Protein AF-A0A150AKN3-F1 (afdb_monomer_lite)

pLDDT: mean 92.19, std 8.99, range [32.31, 98.44]

Radius of gyration: 18.54 Å; chains: 1; bounding box: 50×30×48 Å

Foldseek 3Di:
DDVVVLCVVQVDDPVLVVVSVVLVVVLVVVLVVVQVVCVVVVVNDPVVNLVVQQVSLVVSLVVSVVSGDPVSNLSSVQVSQQPRPPDFFDDPVLLVVLCVVLVQDPVLNVQLVVLRVVLSVQLVVCCVVCVPPLVVSLVSNVVSVVVSLVSNCVSGDPVSNVVNVVSCVSHPGHPRRDPD

Secondary structure (DSSP, 8-state):
--HHHHHHHHT--HHHHHHHHHHHHHHHHHHHHHHHHHHHHT---HHHHHHHHHHHHHHHHHHHHTT--HHHHHHHHHHHHHH-TT--S--HHHHHHHHHHTT--HHHHHHHHHHHHHHHHHHHHTHHHHTT-HHHHHHHHHHHHHHHHHHHHHHS-HHHHHHHHHHTTSSPPTT-----

Sequence (180 aa):
MDFEKLKLELNLSVEQTLKYYEIIKYFEEDRASLLKDLEATGNDSKKEKNKLLQISYQYQEHVLENILNEEQKIIAHEFIKRYMPGVVDYSDELKAEVIETLALDSVQVEQYLAINNAFVKAFHDSHDKFHGNKQTASMYWNQYNESRKYALKKLFSQEQYAQYIELTTKESYRGQFSSK

Structure (mmCIF, N/CA/C/O backbone):
data_AF-A0A150AKN3-F1
#
_entry.id   AF-A0A150AKN3-F1
#
loop_
_atom_site.group_PDB
_atom_site.id
_atom_site.type_symbol
_atom_site.label_atom_id
_atom_site.label_alt_id
_atom_site.label_comp_id
_atom_site.label_asym_id
_atom_site.label_entity_id
_atom_site.label_seq_id
_atom_site.pdbx_PDB_ins_code
_atom_site.Cartn_x
_atom_site.Cartn_y
_atom_site.Cartn_z
_atom_site.occupancy
_atom_site.B_iso_or_equiv
_atom_site.auth_seq_id
_atom_site.auth_comp_id
_atom_site.auth_asym_id
_atom_site.auth_atom_id
_atom_site.pdbx_PDB_model_num
ATOM 1 N N . MET A 1 1 ? 7.616 4.981 -8.132 1.00 89.00 1 MET A N 1
ATOM 2 C CA . MET A 1 1 ? 7.833 5.043 -6.673 1.00 89.00 1 MET A CA 1
ATOM 3 C C . MET A 1 1 ? 9.122 5.825 -6.438 1.00 89.00 1 MET A C 1
ATOM 5 O O . MET A 1 1 ? 10.004 5.703 -7.274 1.00 89.00 1 MET A O 1
ATOM 9 N N . ASP A 1 2 ? 9.202 6.685 -5.421 1.00 91.62 2 ASP A N 1
ATOM 10 C CA . ASP A 1 2 ? 10.318 7.638 -5.242 1.00 91.62 2 ASP A CA 1
ATOM 11 C C . ASP A 1 2 ? 11.276 7.178 -4.131 1.00 91.62 2 ASP A C 1
ATOM 13 O O . ASP A 1 2 ? 11.103 7.523 -2.963 1.00 91.62 2 ASP A O 1
ATOM 17 N N . PHE A 1 3 ? 12.266 6.359 -4.485 1.00 95.25 3 PHE A N 1
ATOM 18 C CA . PHE A 1 3 ? 13.183 5.760 -3.510 1.00 95.25 3 PHE A CA 1
ATOM 19 C C . PHE A 1 3 ? 14.162 6.754 -2.874 1.00 95.25 3 PHE A C 1
ATOM 21 O O . PHE A 1 3 ? 14.752 6.433 -1.843 1.00 95.25 3 PHE A O 1
ATOM 28 N N . GLU A 1 4 ? 14.302 7.970 -3.407 1.00 94.88 4 GLU A N 1
ATOM 29 C CA . GLU A 1 4 ? 15.048 9.028 -2.720 1.00 94.88 4 GLU A CA 1
ATOM 30 C C . GLU A 1 4 ? 14.274 9.549 -1.509 1.00 94.88 4 GLU A C 1
ATOM 32 O O . GLU A 1 4 ? 14.868 9.757 -0.451 1.00 94.88 4 GLU A O 1
ATOM 37 N N . LYS A 1 5 ? 12.940 9.669 -1.612 1.00 93.75 5 LYS A N 1
ATOM 38 C CA . LYS A 1 5 ? 12.099 9.965 -0.439 1.00 93.75 5 LYS A CA 1
ATOM 39 C C . LYS A 1 5 ? 12.221 8.884 0.629 1.00 93.75 5 LYS A C 1
ATOM 41 O O . LYS A 1 5 ? 12.476 9.221 1.779 1.00 93.75 5 LYS A O 1
ATOM 46 N N . LEU A 1 6 ? 12.118 7.608 0.244 1.00 95.75 6 LEU A N 1
ATOM 47 C CA . LEU A 1 6 ? 12.280 6.505 1.196 1.00 95.75 6 LEU A CA 1
ATOM 48 C C . LEU A 1 6 ? 13.647 6.565 1.890 1.00 95.75 6 LEU A C 1
ATOM 50 O O . LEU A 1 6 ? 13.726 6.444 3.107 1.00 95.75 6 LEU A O 1
ATOM 54 N N . LYS A 1 7 ? 14.729 6.817 1.144 1.00 96.69 7 LYS A N 1
ATOM 55 C CA . LYS A 1 7 ? 16.076 6.911 1.722 1.00 96.69 7 LYS A CA 1
ATOM 56 C C . LYS A 1 7 ? 16.170 7.979 2.816 1.00 96.69 7 LYS A C 1
ATOM 58 O O . LYS A 1 7 ? 16.814 7.746 3.837 1.00 96.69 7 LYS A O 1
ATOM 63 N N . LEU A 1 8 ? 15.548 9.141 2.595 1.00 94.69 8 LEU A N 1
ATOM 64 C CA . LEU A 1 8 ? 15.509 10.228 3.578 1.00 94.69 8 LEU A CA 1
ATOM 65 C C . LEU A 1 8 ? 14.737 9.825 4.841 1.00 94.69 8 LEU A C 1
ATOM 67 O O . LEU A 1 8 ? 15.166 10.169 5.938 1.00 94.69 8 LEU A O 1
ATOM 71 N N . GLU A 1 9 ? 13.639 9.082 4.691 1.00 94.62 9 GLU A N 1
ATOM 72 C CA . GLU A 1 9 ? 12.830 8.584 5.812 1.00 94.62 9 GLU A CA 1
ATOM 73 C C . GLU A 1 9 ? 13.553 7.489 6.616 1.00 94.62 9 GLU A C 1
ATOM 75 O O . GLU A 1 9 ? 13.420 7.435 7.835 1.00 94.62 9 GLU A O 1
ATOM 80 N N . LEU A 1 10 ? 14.367 6.653 5.964 1.00 97.19 10 LEU A N 1
ATOM 81 C CA . LEU A 1 10 ? 15.066 5.534 6.608 1.00 97.19 10 LEU A CA 1
ATOM 82 C C . LEU A 1 10 ? 16.268 5.938 7.476 1.00 97.19 10 LEU A C 1
ATOM 84 O O . LEU A 1 10 ? 16.750 5.110 8.251 1.00 97.19 10 LEU A O 1
ATOM 88 N N . ASN A 1 11 ? 16.786 7.164 7.327 1.00 94.38 11 ASN A N 1
ATOM 89 C CA . ASN A 1 11 ? 17.957 7.666 8.061 1.00 94.38 11 ASN A CA 1
ATOM 90 C C . ASN A 1 11 ? 19.116 6.642 8.119 1.00 94.38 11 ASN A C 1
ATOM 92 O O . ASN A 1 11 ? 19.588 6.245 9.186 1.00 94.38 11 ASN A O 1
ATOM 96 N N . LEU A 1 12 ? 19.510 6.141 6.947 1.00 97.38 12 LEU A N 1
ATOM 97 C CA . LEU A 1 12 ? 20.462 5.040 6.807 1.00 97.38 12 LEU A CA 1
ATOM 98 C C . LEU A 1 12 ? 21.867 5.405 7.307 1.00 97.38 12 LEU A C 1
ATOM 100 O O . LEU A 1 12 ? 22.353 6.519 7.106 1.00 97.38 12 LEU A O 1
ATOM 104 N N . SER A 1 13 ? 22.576 4.422 7.867 1.00 97.56 13 SER A N 1
ATOM 105 C CA . SER A 1 13 ? 24.017 4.538 8.101 1.00 97.56 13 SER A CA 1
ATOM 106 C C . SER A 1 13 ? 24.788 4.649 6.778 1.00 97.56 13 SER A C 1
ATOM 108 O O . SER A 1 13 ? 24.263 4.361 5.699 1.00 97.56 13 SER A O 1
ATOM 110 N N . VAL A 1 14 ? 26.068 5.028 6.842 1.00 96.94 14 VAL A N 1
ATOM 111 C CA . VAL A 1 14 ? 26.928 5.100 5.646 1.00 96.94 14 VAL A CA 1
ATOM 112 C C . VAL A 1 14 ? 27.019 3.742 4.941 1.00 96.94 14 VAL A C 1
ATOM 114 O O . VAL A 1 14 ? 26.891 3.675 3.721 1.00 96.94 14 VAL A O 1
ATOM 117 N N . GLU A 1 15 ? 27.182 2.652 5.697 1.00 96.00 15 GLU A N 1
ATOM 118 C CA . GLU A 1 15 ? 27.264 1.303 5.126 1.00 96.00 15 GLU A CA 1
ATOM 119 C C . GLU A 1 15 ? 25.935 0.876 4.487 1.00 96.00 15 GLU A C 1
ATOM 121 O O . GLU A 1 15 ? 25.916 0.379 3.359 1.00 96.00 15 GLU A O 1
ATOM 126 N N . GLN A 1 16 ? 24.815 1.117 5.177 1.00 98.19 16 GLN A N 1
ATOM 127 C CA . GLN A 1 16 ? 23.481 0.829 4.647 1.00 98.19 16 GLN A CA 1
ATOM 128 C C . GLN A 1 16 ? 23.203 1.634 3.376 1.00 98.19 16 GLN A C 1
ATOM 130 O O . GLN A 1 16 ? 22.648 1.099 2.424 1.00 98.19 16 GLN A O 1
ATOM 135 N N . THR A 1 17 ? 23.627 2.899 3.337 1.00 97.94 17 THR A N 1
ATOM 136 C CA . THR A 1 17 ? 23.431 3.797 2.192 1.00 97.94 17 THR A CA 1
ATOM 137 C C . THR A 1 17 ? 24.090 3.257 0.924 1.00 97.94 17 THR A C 1
ATOM 139 O O . THR A 1 17 ? 23.481 3.305 -0.142 1.00 97.94 17 THR A O 1
ATOM 142 N N . LEU A 1 18 ? 25.307 2.710 1.020 1.00 96.88 18 LEU A N 1
ATOM 143 C CA . LEU A 1 18 ? 25.996 2.126 -0.137 1.00 96.88 18 LEU A CA 1
ATOM 144 C C . LEU A 1 18 ? 25.225 0.923 -0.697 1.00 96.88 18 LEU A C 1
ATOM 146 O O . LEU A 1 18 ? 24.892 0.910 -1.881 1.00 96.88 18 LEU A O 1
ATOM 150 N N . LYS A 1 19 ? 24.855 -0.030 0.170 1.00 98.19 19 LYS A N 1
ATOM 151 C CA . LYS A 1 19 ? 24.064 -1.212 -0.217 1.00 98.19 19 LYS A CA 1
ATOM 152 C C . LYS A 1 19 ? 22.686 -0.825 -0.757 1.00 98.19 19 LYS A C 1
ATOM 154 O O . LYS A 1 19 ? 22.210 -1.416 -1.720 1.00 98.19 19 LYS A O 1
ATOM 159 N N . TYR A 1 20 ? 22.056 0.190 -0.167 1.00 98.44 20 TYR A N 1
ATOM 160 C CA . TYR A 1 20 ? 20.765 0.704 -0.611 1.00 98.44 20 TYR A CA 1
ATOM 161 C C . TYR A 1 20 ? 20.826 1.155 -2.070 1.00 98.44 20 TYR A C 1
ATOM 163 O O . TYR A 1 20 ? 20.018 0.699 -2.870 1.00 98.44 20 TYR A O 1
ATOM 171 N N . TYR A 1 21 ? 21.807 1.981 -2.451 1.00 98.00 21 TYR A N 1
ATOM 172 C CA . TYR A 1 21 ? 21.935 2.435 -3.840 1.00 98.00 21 TYR A CA 1
ATOM 173 C C . TYR A 1 21 ? 22.146 1.290 -4.830 1.00 98.00 21 TYR A C 1
ATOM 175 O O . TYR A 1 21 ? 21.564 1.316 -5.914 1.00 98.00 21 TYR A O 1
ATOM 183 N N . GLU A 1 22 ? 22.948 0.289 -4.466 1.00 98.12 22 GLU A N 1
ATOM 184 C CA . GLU A 1 22 ? 23.157 -0.898 -5.301 1.00 98.12 22 GLU A CA 1
ATOM 185 C C . GLU A 1 22 ? 21.842 -1.654 -5.528 1.00 98.12 22 GLU A C 1
ATOM 187 O O . GLU A 1 22 ? 21.506 -1.972 -6.670 1.00 98.12 22 GLU A O 1
ATOM 192 N N . ILE A 1 23 ? 21.062 -1.863 -4.462 1.00 98.44 23 ILE A N 1
ATOM 193 C CA . ILE A 1 23 ? 19.749 -2.515 -4.528 1.00 98.44 23 ILE A CA 1
ATOM 194 C C . ILE A 1 23 ? 18.779 -1.692 -5.385 1.00 98.44 2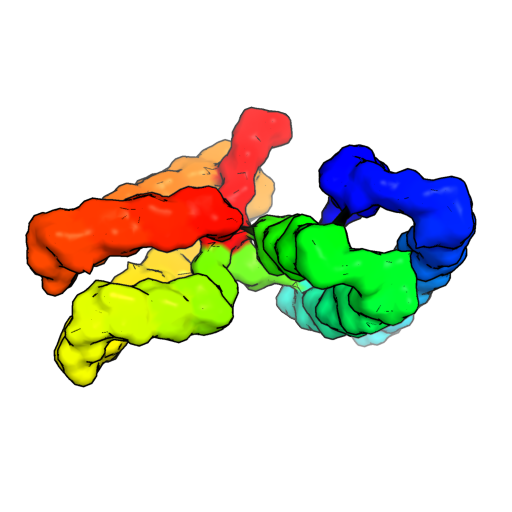3 ILE A C 1
ATOM 196 O O . ILE A 1 23 ? 18.170 -2.242 -6.302 1.00 98.44 23 ILE A O 1
ATOM 200 N N . ILE A 1 24 ? 18.637 -0.384 -5.130 1.00 98.06 24 ILE A N 1
ATOM 201 C CA . ILE A 1 24 ? 17.718 0.473 -5.899 1.00 98.06 24 ILE A CA 1
ATOM 202 C C . ILE A 1 24 ? 18.064 0.418 -7.387 1.00 98.06 24 ILE A C 1
ATOM 204 O O . ILE A 1 24 ? 17.181 0.148 -8.202 1.00 98.06 24 ILE A O 1
ATOM 208 N N . LYS A 1 25 ? 19.343 0.603 -7.730 1.00 98.19 25 LYS A N 1
ATOM 209 C CA . LYS A 1 25 ? 19.806 0.592 -9.118 1.00 98.19 25 LYS A CA 1
ATOM 210 C C . LYS A 1 25 ? 19.507 -0.739 -9.806 1.00 98.19 25 LYS A C 1
ATOM 212 O O . LYS A 1 25 ? 18.933 -0.733 -10.891 1.00 98.19 25 LYS A O 1
ATOM 217 N N . TYR A 1 26 ? 19.846 -1.861 -9.166 1.00 98.38 26 TYR A N 1
ATOM 218 C CA . TYR A 1 26 ? 19.574 -3.195 -9.709 1.00 98.38 26 TYR A CA 1
ATOM 219 C C . TYR A 1 26 ? 18.091 -3.364 -10.058 1.00 98.38 26 TYR A C 1
ATOM 221 O O . TYR A 1 26 ? 17.744 -3.750 -11.171 1.00 98.38 26 TYR A O 1
ATOM 229 N N . PHE A 1 27 ? 17.202 -3.022 -9.126 1.00 98.38 27 PHE A N 1
ATOM 230 C CA . PHE A 1 27 ? 15.766 -3.199 -9.317 1.00 98.38 27 PHE A CA 1
ATOM 231 C C . PHE A 1 27 ? 15.155 -2.206 -10.315 1.00 98.38 27 PHE A C 1
ATOM 233 O O . PHE A 1 27 ? 14.151 -2.514 -10.958 1.00 98.38 27 PHE A O 1
ATOM 240 N N . GLU A 1 28 ? 15.711 -1.004 -10.455 1.00 97.19 28 GLU A N 1
ATOM 241 C CA . GLU A 1 28 ? 15.309 -0.064 -11.506 1.00 97.19 28 GLU A CA 1
ATOM 242 C C . GLU A 1 28 ? 15.667 -0.579 -12.902 1.00 97.19 28 GLU A C 1
ATOM 244 O O . GLU A 1 28 ? 14.815 -0.546 -13.793 1.00 97.19 28 GLU A O 1
ATOM 249 N N . GLU A 1 29 ? 16.880 -1.103 -13.073 1.00 98.00 29 GLU A N 1
ATOM 250 C CA . GLU A 1 29 ? 17.337 -1.713 -14.325 1.00 98.00 29 GLU A CA 1
ATOM 251 C C . GLU A 1 29 ? 16.532 -2.981 -14.660 1.00 98.00 29 GLU A C 1
ATOM 253 O O . GLU A 1 29 ? 16.044 -3.122 -15.784 1.00 98.00 29 GLU A O 1
ATOM 258 N N . ASP A 1 30 ? 16.309 -3.857 -13.675 1.00 98.06 30 ASP A N 1
ATOM 259 C CA . ASP A 1 30 ? 15.504 -5.077 -13.817 1.00 98.06 30 ASP A CA 1
ATOM 260 C C . ASP A 1 30 ? 14.067 -4.761 -14.260 1.00 98.06 30 ASP A C 1
ATOM 262 O O . ASP A 1 30 ? 13.593 -5.276 -15.275 1.00 98.06 30 ASP A O 1
ATOM 266 N N . ARG A 1 31 ? 13.387 -3.822 -13.587 1.00 97.50 31 ARG A N 1
ATOM 267 C CA . ARG A 1 31 ? 12.039 -3.390 -13.994 1.00 97.50 31 ARG A CA 1
ATOM 268 C C . ARG A 1 31 ? 12.006 -2.801 -15.396 1.00 97.50 31 ARG A C 1
ATOM 270 O O . ARG A 1 31 ? 11.042 -3.045 -16.120 1.00 97.50 31 ARG A O 1
ATOM 277 N N . ALA A 1 32 ? 13.012 -2.015 -15.777 1.00 96.88 32 ALA A N 1
ATOM 278 C CA . ALA A 1 32 ? 13.086 -1.460 -17.124 1.00 96.88 32 ALA A CA 1
ATOM 279 C C . ALA A 1 32 ? 13.183 -2.577 -18.177 1.00 96.88 32 ALA A C 1
ATOM 281 O O . ALA A 1 32 ? 12.501 -2.505 -19.201 1.00 96.88 32 ALA A O 1
ATOM 282 N N . SER A 1 33 ? 13.959 -3.631 -17.900 1.00 97.31 33 SER A N 1
ATOM 283 C CA . SER A 1 33 ? 14.030 -4.819 -18.758 1.00 97.31 33 SER A CA 1
ATOM 284 C C . SER A 1 33 ? 12.697 -5.566 -18.808 1.00 97.31 33 SER A C 1
ATOM 286 O O . SER A 1 33 ? 12.165 -5.776 -19.894 1.00 97.31 33 SER A O 1
ATOM 288 N N . LEU A 1 34 ? 12.105 -5.886 -17.652 1.00 95.94 34 LEU A N 1
ATOM 289 C CA . LEU A 1 34 ? 10.829 -6.608 -17.560 1.00 95.94 34 LEU A CA 1
ATOM 290 C C . LEU A 1 34 ? 9.700 -5.905 -18.323 1.00 95.94 34 LEU A C 1
ATOM 292 O O . LEU A 1 34 ? 8.901 -6.553 -18.999 1.00 95.94 34 LEU A O 1
ATOM 296 N N . LEU A 1 35 ? 9.624 -4.575 -18.226 1.00 96.06 35 LEU A N 1
ATOM 297 C CA . LEU A 1 35 ? 8.619 -3.791 -18.942 1.00 96.06 35 LEU A CA 1
ATOM 298 C C . LEU A 1 35 ? 8.861 -3.793 -20.453 1.00 96.06 35 LEU A C 1
ATOM 300 O O . LEU A 1 35 ? 7.902 -3.935 -21.209 1.00 96.06 35 LEU A O 1
ATOM 304 N N . LYS A 1 36 ? 10.119 -3.682 -20.894 1.00 96.31 36 LYS A N 1
ATOM 305 C CA . LYS A 1 36 ? 10.479 -3.752 -22.316 1.00 96.31 36 LYS A CA 1
ATOM 306 C C . LYS A 1 36 ? 10.164 -5.126 -22.913 1.00 96.31 36 LYS A C 1
ATOM 308 O O . LYS A 1 36 ? 9.640 -5.204 -24.023 1.00 96.31 36 LYS A O 1
ATOM 313 N N . ASP A 1 37 ? 10.449 -6.195 -22.177 1.00 95.94 37 ASP A N 1
ATOM 314 C CA . ASP A 1 37 ? 10.146 -7.560 -22.605 1.00 95.94 37 ASP A CA 1
ATOM 315 C C . ASP A 1 37 ? 8.632 -7.779 -22.695 1.00 95.94 37 ASP A C 1
ATOM 317 O O . ASP A 1 37 ? 8.147 -8.317 -23.689 1.00 95.94 37 ASP A O 1
ATOM 321 N N . LEU A 1 38 ? 7.862 -7.285 -21.717 1.00 95.69 38 LEU A N 1
ATOM 322 C CA . LEU A 1 38 ? 6.399 -7.323 -21.768 1.00 95.69 38 LEU A CA 1
ATOM 323 C C . LEU A 1 38 ? 5.855 -6.562 -22.987 1.00 95.69 38 LEU A C 1
ATOM 325 O O . LEU A 1 38 ? 4.985 -7.082 -23.686 1.00 95.69 38 LEU A O 1
ATOM 329 N N . GLU A 1 39 ? 6.375 -5.366 -23.268 1.00 94.19 39 GLU A N 1
ATOM 330 C CA . GLU A 1 39 ? 6.017 -4.576 -24.455 1.00 94.19 39 GLU A CA 1
ATOM 331 C C . GLU A 1 39 ? 6.283 -5.341 -25.755 1.00 94.19 39 GLU A C 1
ATOM 333 O O . GLU A 1 39 ? 5.424 -5.368 -26.637 1.00 94.19 39 GLU A O 1
ATOM 338 N N . ALA A 1 40 ? 7.406 -6.055 -25.847 1.00 95.50 40 ALA A N 1
ATOM 339 C CA . ALA A 1 40 ? 7.729 -6.883 -27.007 1.00 95.50 40 ALA A CA 1
ATOM 340 C C . ALA A 1 40 ? 6.755 -8.060 -27.218 1.00 95.50 40 ALA A C 1
ATOM 342 O O . ALA A 1 40 ? 6.592 -8.517 -28.350 1.00 95.50 40 ALA A O 1
ATOM 343 N N . THR A 1 41 ? 6.074 -8.539 -26.167 1.00 93.56 41 THR A N 1
ATOM 344 C CA . THR A 1 41 ? 5.035 -9.582 -26.299 1.00 93.56 41 THR A CA 1
ATOM 345 C C . THR A 1 41 ? 3.695 -9.064 -26.826 1.00 93.56 41 THR A C 1
ATOM 347 O O . THR A 1 41 ? 2.841 -9.866 -27.203 1.00 93.56 41 THR A O 1
ATOM 350 N N . GLY A 1 42 ? 3.469 -7.745 -26.819 1.00 89.50 42 GLY A N 1
ATOM 351 C CA . GLY A 1 42 ? 2.172 -7.140 -27.143 1.00 89.50 42 GLY A CA 1
ATOM 352 C C . GLY A 1 42 ? 1.073 -7.355 -26.089 1.00 89.50 42 GLY A C 1
ATOM 353 O O . GLY A 1 42 ? -0.066 -6.957 -26.317 1.00 89.50 42 GLY A O 1
ATOM 354 N N . ASN A 1 43 ? 1.384 -7.964 -24.936 1.00 87.31 43 ASN A N 1
ATOM 355 C CA . ASN A 1 43 ? 0.458 -8.158 -23.810 1.00 87.31 43 ASN A CA 1
ATOM 356 C C . ASN A 1 43 ? 0.673 -7.116 -22.691 1.00 87.31 43 ASN A C 1
ATOM 358 O O . ASN A 1 43 ? 0.542 -7.398 -21.499 1.00 87.31 43 ASN A O 1
ATOM 362 N N . ASP A 1 44 ? 1.021 -5.886 -23.058 1.00 90.62 44 ASP A N 1
ATOM 363 C CA . ASP A 1 44 ? 1.516 -4.848 -22.151 1.00 90.62 44 ASP A CA 1
ATOM 364 C C . ASP A 1 44 ? 0.398 -4.015 -21.498 1.00 90.62 44 ASP A C 1
ATOM 366 O O . ASP A 1 44 ? 0.557 -2.838 -21.160 1.00 90.62 44 ASP A O 1
ATOM 370 N N . SER A 1 45 ? -0.758 -4.643 -21.270 1.00 90.56 45 SER A N 1
ATOM 371 C CA . SER A 1 45 ? -1.886 -3.982 -20.620 1.00 90.56 45 SER A CA 1
ATOM 372 C C . SER A 1 45 ? -1.480 -3.403 -19.259 1.00 90.56 45 SER A C 1
ATOM 374 O O . SER A 1 45 ? -0.645 -3.955 -18.538 1.00 90.56 45 SER A O 1
ATOM 376 N N . LYS A 1 46 ? -2.129 -2.307 -18.843 1.00 87.12 46 LYS A N 1
ATOM 377 C CA . LYS A 1 46 ? -1.885 -1.676 -17.532 1.00 87.12 46 LYS A CA 1
ATOM 378 C C . LYS A 1 46 ? -1.984 -2.671 -16.367 1.00 87.12 46 LYS A C 1
ATOM 380 O O . LYS A 1 46 ? -1.256 -2.540 -15.388 1.00 87.12 46 LYS A O 1
ATOM 385 N N . LYS A 1 47 ? -2.875 -3.663 -16.474 1.00 87.69 47 LYS A N 1
ATOM 386 C CA . LYS A 1 47 ? -3.045 -4.720 -15.472 1.00 87.69 47 LYS A CA 1
ATOM 387 C C . LYS A 1 47 ? -1.804 -5.612 -15.381 1.00 87.69 47 LYS A C 1
ATOM 389 O O . LYS A 1 47 ? -1.313 -5.829 -14.277 1.00 87.69 47 LYS A O 1
ATOM 394 N N . GLU A 1 48 ? -1.283 -6.074 -16.515 1.00 91.94 48 GLU A N 1
ATOM 395 C CA . GLU A 1 48 ? -0.080 -6.916 -16.552 1.00 91.94 48 GLU A CA 1
ATOM 396 C C . GLU A 1 48 ? 1.170 -6.133 -16.129 1.00 91.94 48 GLU A C 1
ATOM 398 O O . GLU A 1 48 ? 1.941 -6.623 -15.302 1.00 91.94 48 GLU A O 1
ATOM 403 N N . LYS A 1 49 ? 1.312 -4.871 -16.571 1.00 93.44 49 LYS A N 1
ATOM 404 C CA . LYS A 1 49 ? 2.376 -3.966 -16.093 1.00 93.44 49 LYS A CA 1
ATOM 405 C C . LYS A 1 49 ? 2.336 -3.820 -14.569 1.00 93.44 49 LYS A C 1
ATOM 407 O O . LYS A 1 49 ? 3.353 -4.009 -13.908 1.00 93.44 49 LYS A O 1
ATOM 412 N N . ASN A 1 50 ? 1.164 -3.538 -13.995 1.00 92.31 50 ASN A N 1
ATOM 413 C CA . ASN A 1 50 ? 1.016 -3.410 -12.543 1.00 92.31 50 ASN A CA 1
ATOM 414 C C . ASN A 1 50 ? 1.364 -4.709 -11.810 1.00 92.31 50 ASN A C 1
ATOM 416 O O . ASN A 1 50 ? 2.062 -4.650 -10.806 1.00 92.31 50 ASN A O 1
ATOM 420 N N . LYS A 1 51 ? 0.919 -5.868 -12.308 1.00 92.75 51 LYS A N 1
ATOM 421 C CA . LYS A 1 51 ? 1.212 -7.171 -11.696 1.00 92.75 51 LYS A CA 1
ATOM 422 C C . LYS A 1 51 ? 2.718 -7.448 -11.634 1.00 92.75 51 LYS A C 1
ATOM 424 O O . LYS A 1 51 ? 3.219 -7.825 -10.579 1.00 92.75 51 LYS A O 1
ATOM 429 N N . LEU A 1 52 ? 3.440 -7.227 -12.733 1.00 95.00 52 LEU A N 1
ATOM 430 C CA . LEU A 1 52 ? 4.899 -7.390 -12.774 1.00 95.00 52 LEU A CA 1
ATOM 431 C C . LEU A 1 52 ? 5.611 -6.430 -11.817 1.00 95.00 52 LEU A C 1
ATOM 433 O O . LEU A 1 52 ? 6.480 -6.844 -11.052 1.00 95.00 52 LEU A O 1
ATOM 437 N N . LEU A 1 53 ? 5.205 -5.158 -11.818 1.00 95.19 53 LEU A N 1
ATOM 438 C CA . LEU A 1 53 ? 5.771 -4.155 -10.919 1.00 95.19 53 LEU A CA 1
ATOM 439 C C . LEU A 1 53 ? 5.514 -4.488 -9.447 1.00 95.19 53 LEU A C 1
ATOM 441 O O . LEU A 1 53 ? 6.420 -4.328 -8.638 1.00 95.19 53 LEU A O 1
ATOM 445 N N . GLN A 1 54 ? 4.319 -4.972 -9.101 1.00 93.88 54 GLN A N 1
ATOM 446 C CA . GLN A 1 54 ? 3.986 -5.387 -7.736 1.00 93.88 54 GLN A CA 1
ATOM 447 C C . GLN A 1 54 ? 4.922 -6.491 -7.241 1.00 93.88 54 GLN A C 1
ATOM 449 O O . GLN A 1 54 ? 5.509 -6.346 -6.172 1.00 93.88 54 GLN A O 1
ATOM 454 N N . ILE A 1 55 ? 5.120 -7.538 -8.047 1.00 95.81 55 ILE A N 1
ATOM 455 C CA . ILE A 1 55 ? 6.030 -8.645 -7.718 1.00 95.81 55 ILE A CA 1
ATOM 456 C C . ILE A 1 55 ? 7.462 -8.127 -7.530 1.00 95.81 55 ILE A C 1
ATOM 458 O O . ILE A 1 55 ? 8.116 -8.463 -6.546 1.00 95.81 55 ILE A O 1
ATOM 462 N N . SER A 1 56 ? 7.938 -7.271 -8.441 1.00 97.31 56 SER A N 1
ATOM 463 C CA . SER A 1 56 ? 9.278 -6.680 -8.348 1.00 97.31 56 SER A CA 1
ATOM 464 C C . SER A 1 56 ? 9.449 -5.829 -7.085 1.00 97.31 56 SER A C 1
ATOM 466 O O . SER A 1 56 ? 10.454 -5.967 -6.394 1.00 97.31 56 SER A O 1
ATOM 468 N N . TYR A 1 57 ? 8.471 -4.986 -6.736 1.00 96.94 57 TYR A N 1
ATOM 469 C CA . TYR A 1 57 ? 8.544 -4.149 -5.534 1.00 96.94 57 TYR A CA 1
ATOM 470 C C . TYR A 1 57 ? 8.478 -4.959 -4.237 1.00 96.94 57 TYR A C 1
ATOM 472 O O . TYR A 1 57 ? 9.223 -4.650 -3.314 1.00 96.94 57 TYR A O 1
ATOM 480 N N . GLN A 1 58 ? 7.655 -6.008 -4.179 1.00 94.69 58 GLN A N 1
ATOM 481 C CA . GLN A 1 58 ? 7.619 -6.929 -3.035 1.00 94.69 58 GLN A CA 1
ATOM 482 C C . GLN A 1 58 ? 8.948 -7.672 -2.869 1.00 94.69 58 GLN A C 1
ATOM 484 O O . GLN A 1 58 ? 9.444 -7.832 -1.758 1.00 94.69 58 GLN A O 1
ATOM 489 N N . TYR A 1 59 ? 9.563 -8.102 -3.974 1.00 97.88 59 TYR A N 1
ATOM 490 C CA . TYR A 1 59 ? 10.871 -8.745 -3.898 1.00 97.88 59 TYR A CA 1
ATOM 491 C C . TYR A 1 59 ? 11.978 -7.753 -3.513 1.00 97.88 59 TYR A C 1
ATOM 493 O O . TYR A 1 59 ? 12.848 -8.082 -2.710 1.00 97.88 59 TYR A O 1
ATOM 501 N N . GLN A 1 60 ? 11.923 -6.520 -4.019 1.00 98.19 60 GLN A N 1
ATOM 502 C CA . GLN A 1 60 ? 12.841 -5.453 -3.622 1.00 98.19 60 GLN A CA 1
ATOM 503 C C . GLN A 1 60 ? 12.747 -5.140 -2.130 1.00 98.19 60 GLN A C 1
ATOM 505 O O . GLN A 1 60 ? 13.776 -4.968 -1.483 1.00 98.19 60 GLN A O 1
ATOM 510 N N . GLU A 1 61 ? 11.533 -5.067 -1.592 1.00 97.31 61 GLU A N 1
ATOM 511 C CA . GLU A 1 61 ? 11.285 -4.892 -0.164 1.00 97.31 61 GLU A CA 1
ATOM 512 C C . GLU A 1 61 ? 11.985 -5.984 0.649 1.00 97.31 61 GLU A C 1
ATOM 514 O O . GLU A 1 61 ? 12.805 -5.673 1.510 1.00 97.31 61 GLU A O 1
ATOM 519 N N . HIS A 1 62 ? 11.771 -7.251 0.288 1.00 97.00 62 HIS A N 1
ATOM 520 C CA . HIS A 1 62 ? 12.430 -8.379 0.941 1.00 97.00 62 HIS A CA 1
ATOM 521 C C . HIS A 1 62 ? 13.966 -8.311 0.858 1.00 97.00 62 HIS A C 1
ATOM 523 O O . HIS A 1 62 ? 14.674 -8.643 1.807 1.00 97.00 62 HIS A O 1
ATOM 529 N N . VAL A 1 63 ? 14.519 -7.850 -0.268 1.00 98.31 63 VAL A N 1
ATOM 530 C CA . VAL A 1 63 ? 15.971 -7.654 -0.397 1.00 98.31 63 VAL A CA 1
ATOM 531 C C . VAL A 1 63 ? 16.459 -6.523 0.514 1.00 98.31 63 VAL A C 1
ATOM 533 O O . VAL A 1 63 ? 17.488 -6.690 1.174 1.00 98.31 63 VAL A O 1
ATOM 536 N N . LEU A 1 64 ? 15.720 -5.411 0.597 1.00 98.25 64 LEU A N 1
ATOM 537 C CA . LEU A 1 64 ? 16.029 -4.290 1.488 1.00 98.25 64 LEU A CA 1
ATOM 538 C C . LEU A 1 64 ? 16.023 -4.714 2.963 1.00 98.25 64 LEU A C 1
ATOM 540 O O . LEU A 1 64 ? 16.912 -4.294 3.698 1.00 98.25 64 LEU A O 1
ATOM 544 N N . GLU A 1 65 ? 15.111 -5.587 3.402 1.00 97.44 65 GLU A N 1
ATOM 545 C CA . GLU A 1 65 ? 15.051 -6.070 4.796 1.00 97.44 65 GLU A CA 1
ATOM 546 C C . GLU A 1 65 ? 16.394 -6.606 5.319 1.00 97.44 65 GLU A C 1
ATOM 548 O O . GLU A 1 65 ? 16.683 -6.474 6.507 1.00 97.44 65 GLU A O 1
ATOM 553 N N . ASN A 1 66 ? 17.245 -7.157 4.446 1.00 97.81 66 ASN A N 1
ATOM 554 C CA . ASN A 1 66 ? 18.554 -7.703 4.821 1.00 97.81 66 ASN A CA 1
ATOM 555 C C . ASN A 1 66 ? 19.575 -6.641 5.252 1.00 97.81 66 ASN A C 1
ATOM 557 O O . ASN A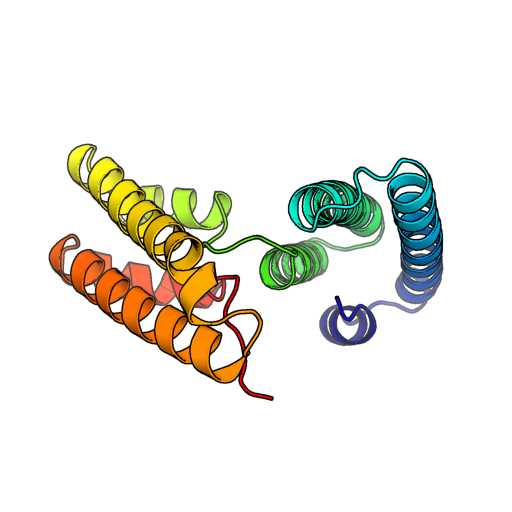 1 66 ? 20.604 -6.981 5.838 1.00 97.81 66 ASN A O 1
ATOM 561 N N . ILE A 1 67 ? 19.329 -5.367 4.937 1.00 98.06 67 ILE A N 1
ATOM 562 C CA . ILE A 1 67 ? 20.217 -4.256 5.298 1.00 98.06 67 ILE A CA 1
ATOM 563 C C . ILE A 1 67 ? 19.594 -3.312 6.327 1.00 98.06 67 ILE A C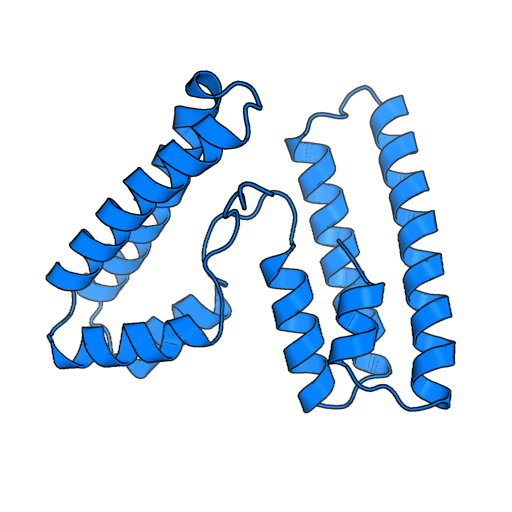 1
ATOM 565 O O . ILE A 1 67 ? 20.293 -2.433 6.825 1.00 98.06 67 ILE A O 1
ATOM 569 N N . LEU A 1 68 ? 18.306 -3.466 6.636 1.00 98.25 68 LEU A N 1
ATOM 570 C CA . LEU A 1 68 ? 17.545 -2.567 7.501 1.00 98.25 68 LEU A CA 1
ATOM 571 C C . LEU A 1 68 ? 17.406 -3.135 8.919 1.00 98.25 68 LEU A C 1
ATOM 573 O O . LEU A 1 68 ? 17.320 -4.346 9.120 1.00 98.25 68 LEU A O 1
ATOM 577 N N . ASN A 1 69 ? 17.354 -2.248 9.911 1.00 97.56 69 ASN A N 1
ATOM 578 C CA . ASN A 1 69 ? 16.909 -2.607 11.260 1.00 97.56 69 ASN A CA 1
ATOM 579 C C . ASN A 1 69 ? 15.368 -2.669 11.333 1.00 97.56 69 ASN A C 1
ATOM 581 O O . ASN A 1 69 ? 14.686 -2.309 10.378 1.00 97.56 69 ASN A O 1
ATOM 585 N N . GLU A 1 70 ? 14.806 -3.108 12.460 1.00 95.38 70 GLU A N 1
ATOM 586 C CA . GLU A 1 70 ? 13.351 -3.302 12.595 1.00 95.38 70 GLU A CA 1
ATOM 587 C C . GLU A 1 70 ? 12.522 -2.026 12.369 1.00 95.38 70 GLU A C 1
ATOM 589 O O . GLU A 1 70 ? 11.514 -2.067 11.668 1.00 95.38 70 GLU A O 1
ATOM 594 N N . GLU A 1 71 ? 12.959 -0.875 12.888 1.00 94.81 71 GLU A N 1
ATOM 595 C CA . GLU A 1 71 ? 12.262 0.402 12.671 1.00 94.81 71 GLU A CA 1
ATOM 596 C C . GLU A 1 71 ? 12.271 0.793 11.185 1.00 94.81 71 GLU A C 1
ATOM 598 O O . GLU A 1 71 ? 11.249 1.162 10.606 1.00 94.81 71 GLU A O 1
ATOM 603 N N . GLN A 1 72 ? 13.420 0.632 10.533 1.00 97.62 72 GLN A N 1
ATOM 604 C CA . GLN A 1 72 ? 13.596 0.896 9.110 1.00 97.62 72 GLN A CA 1
ATOM 605 C C . GLN A 1 72 ? 12.776 -0.054 8.228 1.00 97.62 72 GLN A C 1
ATOM 607 O O . GLN A 1 72 ? 12.244 0.377 7.205 1.00 97.62 72 GLN A O 1
ATOM 612 N N . LYS A 1 73 ? 12.644 -1.331 8.607 1.00 96.75 73 LYS A N 1
ATOM 613 C CA . LYS A 1 73 ? 11.799 -2.297 7.887 1.00 96.75 73 LYS A CA 1
ATOM 614 C C . LYS A 1 73 ? 10.343 -1.850 7.871 1.00 96.75 73 LYS A C 1
ATOM 616 O O . LYS A 1 73 ? 9.727 -1.880 6.813 1.00 96.75 73 LYS A O 1
ATOM 621 N N . ILE A 1 74 ? 9.822 -1.364 8.999 1.00 91.12 74 ILE A N 1
ATOM 622 C CA . ILE A 1 74 ? 8.450 -0.840 9.089 1.00 91.12 74 ILE A CA 1
ATOM 623 C C . ILE A 1 74 ? 8.265 0.354 8.141 1.00 91.12 74 ILE A C 1
ATOM 625 O O . ILE A 1 74 ? 7.296 0.399 7.386 1.00 91.12 74 ILE A O 1
ATOM 629 N N . ILE A 1 75 ? 9.218 1.294 8.123 1.00 93.38 75 ILE A N 1
ATOM 630 C CA . ILE A 1 75 ? 9.184 2.457 7.218 1.00 93.38 75 ILE A CA 1
ATOM 631 C C . ILE A 1 75 ? 9.198 2.010 5.748 1.00 93.38 75 ILE A C 1
ATOM 633 O O . ILE A 1 75 ? 8.396 2.489 4.944 1.00 93.38 75 ILE A O 1
ATOM 637 N N . ALA A 1 76 ? 10.086 1.078 5.389 1.00 95.31 76 ALA A N 1
ATOM 638 C CA . ALA A 1 76 ? 10.174 0.543 4.033 1.00 95.31 76 ALA A CA 1
ATOM 639 C C . ALA A 1 76 ? 8.884 -0.176 3.618 1.00 95.31 76 ALA A C 1
ATOM 641 O O . ALA A 1 76 ? 8.368 0.100 2.534 1.00 95.31 76 ALA A O 1
ATOM 642 N N . HIS A 1 77 ? 8.334 -1.023 4.490 1.00 92.38 77 HIS A N 1
ATOM 643 C CA . HIS A 1 77 ? 7.079 -1.734 4.264 1.00 92.38 77 HIS A CA 1
ATOM 644 C C . HIS A 1 77 ? 5.939 -0.765 3.960 1.00 92.38 77 HIS A C 1
ATOM 646 O O . HIS A 1 77 ? 5.325 -0.825 2.891 1.00 92.38 77 HIS A O 1
ATOM 652 N N . GLU A 1 78 ? 5.718 0.206 4.846 1.00 87.12 78 GLU A N 1
ATOM 653 C CA . GLU A 1 78 ? 4.661 1.205 4.690 1.00 87.12 78 GLU A CA 1
ATOM 654 C C . GLU A 1 78 ? 4.825 2.031 3.415 1.00 87.12 78 GLU A C 1
ATOM 656 O O . GLU A 1 78 ? 3.855 2.299 2.699 1.00 87.12 78 GLU A O 1
ATOM 661 N N . PHE A 1 79 ? 6.058 2.407 3.082 1.00 90.88 79 PHE A N 1
ATOM 662 C CA . PHE A 1 79 ? 6.347 3.134 1.858 1.00 90.88 79 PHE A CA 1
ATOM 663 C C . PHE A 1 79 ? 6.004 2.309 0.608 1.00 90.88 79 PHE A C 1
ATOM 665 O O . PHE A 1 79 ? 5.281 2.791 -0.273 1.00 90.88 79 PHE A O 1
ATOM 672 N N . ILE A 1 80 ? 6.478 1.061 0.528 1.00 91.38 80 ILE A N 1
ATOM 673 C CA . ILE A 1 80 ? 6.214 0.163 -0.604 1.00 91.38 80 ILE A CA 1
ATOM 674 C C . ILE A 1 80 ? 4.709 -0.043 -0.767 1.00 91.38 80 ILE A C 1
ATOM 676 O O . ILE A 1 80 ? 4.165 0.171 -1.853 1.00 91.38 80 ILE A O 1
ATOM 680 N N . LYS A 1 81 ? 4.020 -0.390 0.320 1.00 87.56 81 LYS A N 1
ATOM 681 C CA . LYS A 1 81 ? 2.571 -0.590 0.367 1.00 87.56 81 LYS A CA 1
ATOM 682 C C . LYS A 1 81 ? 1.805 0.651 -0.100 1.00 87.56 81 LYS A C 1
ATOM 684 O O . LYS A 1 81 ? 0.956 0.545 -0.989 1.00 87.56 81 LYS A O 1
ATOM 689 N N . ARG A 1 82 ? 2.142 1.834 0.420 1.00 83.81 82 ARG A N 1
ATOM 690 C CA . ARG A 1 82 ? 1.484 3.112 0.090 1.00 83.81 82 ARG A CA 1
ATOM 691 C C . ARG A 1 82 ? 1.591 3.481 -1.384 1.00 83.81 82 ARG A C 1
ATOM 693 O O . ARG A 1 82 ? 0.630 3.993 -1.961 1.00 83.81 82 ARG A O 1
ATOM 700 N N . TYR A 1 83 ? 2.755 3.254 -1.984 1.00 86.12 83 TYR A N 1
ATOM 701 C CA . TYR A 1 83 ? 3.041 3.653 -3.364 1.00 86.12 83 TYR A CA 1
ATOM 702 C C . TYR A 1 83 ? 2.941 2.499 -4.369 1.00 86.12 83 TYR A C 1
ATOM 704 O O . TYR A 1 83 ? 3.297 2.677 -5.540 1.00 86.12 83 TYR A O 1
ATOM 712 N N . MET A 1 84 ? 2.446 1.336 -3.936 1.00 90.06 84 MET A N 1
ATOM 713 C CA . MET A 1 84 ? 2.282 0.154 -4.773 1.00 90.06 84 MET A CA 1
ATOM 714 C C . MET A 1 84 ? 1.322 0.445 -5.941 1.00 90.06 84 MET A C 1
ATOM 716 O O . MET A 1 84 ? 0.172 0.846 -5.719 1.00 90.06 84 MET A O 1
ATOM 720 N N . PRO A 1 85 ? 1.741 0.250 -7.205 1.00 87.38 85 PRO A N 1
ATOM 721 C CA . PRO A 1 85 ? 0.892 0.554 -8.347 1.00 87.38 85 PRO A CA 1
ATOM 722 C C . PRO A 1 85 ? -0.319 -0.376 -8.405 1.00 87.38 85 PRO A C 1
ATOM 724 O O . PRO A 1 85 ? -0.210 -1.582 -8.209 1.00 87.38 85 PRO A O 1
ATOM 727 N N . GLY A 1 86 ? -1.485 0.180 -8.736 1.00 83.62 86 GLY A N 1
ATOM 728 C CA . GLY A 1 86 ? -2.700 -0.603 -8.980 1.00 83.62 86 GLY A CA 1
ATOM 729 C C . GLY A 1 86 ? -3.363 -1.197 -7.737 1.00 83.62 86 GLY A C 1
ATOM 730 O O . GLY A 1 86 ? -4.290 -1.984 -7.895 1.00 83.62 86 GLY A O 1
ATOM 731 N N . VAL A 1 87 ? -2.921 -0.828 -6.533 1.00 84.94 87 VAL A N 1
ATOM 732 C CA . VAL A 1 87 ? -3.564 -1.235 -5.280 1.00 84.94 87 VAL A CA 1
ATOM 733 C C . VAL A 1 87 ? -4.414 -0.086 -4.750 1.00 84.94 87 VAL A C 1
ATOM 735 O O . VAL A 1 87 ? -3.948 1.045 -4.609 1.00 84.94 87 VAL A O 1
ATOM 738 N N . VAL A 1 88 ? -5.679 -0.386 -4.473 1.00 84.31 88 VAL A N 1
ATOM 739 C CA . VAL A 1 88 ? -6.676 0.558 -3.969 1.00 84.31 88 VAL A CA 1
ATOM 740 C C . VAL A 1 88 ? -7.363 -0.108 -2.783 1.00 84.31 88 VAL A C 1
ATOM 742 O O . VAL A 1 88 ? -8.393 -0.728 -2.978 1.00 84.31 88 VAL A O 1
ATOM 745 N N . ASP A 1 89 ? -6.750 -0.074 -1.600 1.00 88.38 89 ASP A N 1
ATOM 746 C CA . ASP A 1 89 ? -7.334 -0.468 -0.306 1.00 88.38 89 ASP A CA 1
ATOM 747 C C . ASP A 1 89 ? -6.321 -0.189 0.827 1.00 88.38 89 ASP A C 1
ATOM 749 O O . ASP A 1 89 ? -5.220 0.292 0.551 1.00 88.38 89 ASP A O 1
ATOM 753 N N . TYR A 1 90 ? -6.643 -0.519 2.077 1.00 89.19 90 TYR A N 1
ATOM 754 C CA . TYR A 1 90 ? -5.628 -0.769 3.114 1.00 89.19 90 TYR A CA 1
ATOM 755 C C . TYR A 1 90 ? -4.844 -2.068 2.859 1.00 89.19 90 TYR A C 1
ATOM 757 O O . TYR A 1 90 ? -5.270 -2.917 2.066 1.00 89.19 90 TYR A O 1
ATOM 765 N N . SER A 1 91 ? -3.718 -2.252 3.559 1.00 86.75 91 SER A N 1
ATOM 766 C CA . SER A 1 91 ? -3.059 -3.563 3.678 1.00 86.75 91 SER A CA 1
ATOM 767 C C . SER A 1 91 ? -4.010 -4.632 4.194 1.00 86.75 91 SER A C 1
ATOM 769 O O . SER A 1 91 ? -4.924 -4.356 4.970 1.00 86.75 91 SER A O 1
ATOM 771 N N . ASP A 1 92 ? -3.739 -5.878 3.816 1.00 88.75 92 ASP A N 1
ATOM 772 C CA . ASP A 1 92 ? -4.362 -7.017 4.484 1.00 88.75 92 ASP A CA 1
ATOM 773 C C . ASP A 1 92 ? -3.870 -7.121 5.937 1.00 88.75 92 ASP A C 1
ATOM 775 O O . ASP A 1 92 ? -4.646 -7.487 6.815 1.00 88.75 92 ASP A O 1
ATOM 779 N N . GLU A 1 93 ? -2.632 -6.691 6.204 1.00 88.88 93 GLU A N 1
ATOM 780 C CA . GLU A 1 93 ? -2.057 -6.554 7.542 1.00 8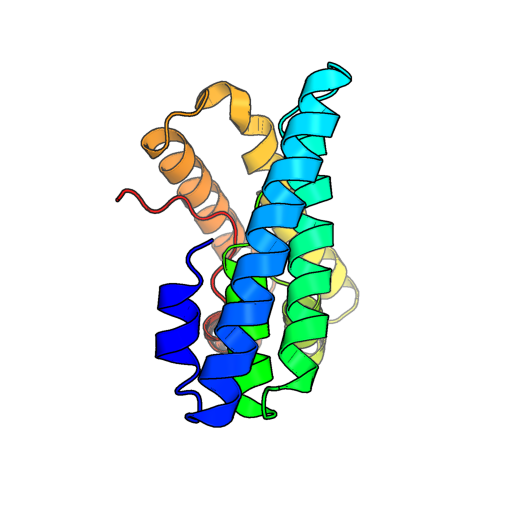8.88 93 GLU A CA 1
ATOM 781 C C . GLU A 1 93 ? -2.870 -5.593 8.439 1.00 88.88 93 GLU A C 1
ATOM 783 O O . GLU A 1 93 ? -3.340 -5.998 9.502 1.00 88.88 93 GLU A O 1
ATOM 788 N N . LEU A 1 94 ? -3.142 -4.358 7.995 1.00 90.94 94 LEU A N 1
ATOM 789 C CA . LEU A 1 94 ? -3.974 -3.410 8.749 1.00 90.94 94 LEU A CA 1
ATOM 790 C C . LEU A 1 94 ? -5.428 -3.877 8.854 1.00 90.94 94 LEU A C 1
ATOM 792 O O . LEU A 1 94 ? -6.062 -3.673 9.886 1.00 90.94 94 LEU A O 1
ATOM 796 N N . LYS A 1 95 ? -5.985 -4.510 7.814 1.00 94.00 95 LYS A N 1
ATOM 797 C CA . LYS A 1 95 ? -7.341 -5.081 7.893 1.00 94.00 95 LYS A CA 1
ATOM 798 C C . LYS A 1 95 ? -7.427 -6.149 8.981 1.00 94.00 95 LYS A C 1
ATOM 800 O O . LYS A 1 95 ? -8.396 -6.149 9.737 1.00 94.00 95 LYS A O 1
ATOM 805 N N . ALA A 1 96 ? -6.428 -7.027 9.070 1.00 94.56 96 ALA A N 1
ATOM 806 C CA . ALA A 1 96 ? -6.341 -8.031 10.123 1.00 94.56 96 ALA A CA 1
ATOM 807 C C . ALA A 1 96 ? -6.207 -7.377 11.507 1.00 94.56 96 ALA A C 1
ATOM 809 O O . ALA A 1 96 ? -6.961 -7.728 12.412 1.00 94.56 96 ALA A O 1
ATOM 810 N N . GLU A 1 97 ? -5.341 -6.367 11.647 1.00 95.12 97 GLU A N 1
ATOM 811 C CA . GLU A 1 97 ? -5.173 -5.636 12.909 1.00 95.12 97 GLU A CA 1
ATOM 812 C C . GLU A 1 97 ? -6.466 -4.931 13.349 1.00 95.12 97 GLU A C 1
ATOM 814 O O . GLU A 1 97 ? -6.811 -4.961 14.529 1.00 95.12 97 GLU A O 1
ATOM 819 N N . VAL A 1 98 ? -7.213 -4.328 12.418 1.00 96.75 98 VAL A N 1
ATOM 820 C CA . VAL A 1 98 ? -8.522 -3.718 12.705 1.00 96.75 98 VAL A CA 1
ATOM 821 C C . VAL A 1 98 ? -9.506 -4.767 13.210 1.00 96.75 98 VAL A C 1
ATOM 823 O O . VAL A 1 98 ? -10.189 -4.519 14.200 1.00 96.75 98 VAL A O 1
ATOM 826 N N . ILE A 1 99 ? -9.583 -5.927 12.555 1.00 97.81 99 ILE A N 1
ATOM 827 C CA . ILE A 1 99 ? -10.482 -7.016 12.959 1.00 97.81 99 ILE A CA 1
ATOM 828 C C . ILE A 1 99 ? -10.152 -7.496 14.377 1.00 97.81 99 ILE A C 1
ATOM 830 O O . ILE A 1 99 ? -11.058 -7.629 15.201 1.00 97.81 99 ILE A O 1
ATOM 834 N N . GLU A 1 100 ? -8.869 -7.720 14.661 1.00 97.62 100 GLU A N 1
ATOM 835 C CA . GLU A 1 100 ? -8.395 -8.209 15.955 1.00 97.62 100 GLU A CA 1
ATOM 836 C C . GLU A 1 100 ? -8.567 -7.164 17.066 1.00 97.62 100 GLU A C 1
ATOM 838 O O . GLU A 1 100 ? -9.194 -7.443 18.087 1.00 97.62 100 GLU A O 1
ATOM 843 N N . THR A 1 101 ? -8.073 -5.942 16.854 1.00 96.75 101 THR A N 1
ATOM 844 C CA . THR A 1 101 ? -8.032 -4.887 17.883 1.00 96.75 101 THR A CA 1
ATOM 845 C C . THR A 1 101 ? -9.427 -4.418 18.280 1.00 96.75 101 THR A C 1
ATOM 847 O O . THR A 1 101 ? -9.683 -4.182 19.458 1.00 96.75 101 THR A O 1
ATOM 850 N N . LEU A 1 102 ? -10.350 -4.298 17.320 1.00 97.88 102 LEU A N 1
ATOM 851 C CA . LEU A 1 102 ? -11.734 -3.907 17.610 1.00 97.88 102 LEU A CA 1
ATOM 852 C C . LEU A 1 102 ? -12.587 -5.077 18.120 1.00 97.88 102 LEU A C 1
ATOM 854 O O . LEU A 1 102 ? -13.772 -4.869 18.406 1.00 97.88 102 LEU A O 1
ATOM 858 N N . ALA A 1 103 ? -12.012 -6.284 18.192 1.00 97.62 103 ALA A N 1
ATOM 859 C CA . ALA A 1 103 ? -12.701 -7.525 18.524 1.00 97.62 103 ALA A CA 1
ATOM 860 C C . ALA A 1 103 ? -14.005 -7.688 17.723 1.00 97.62 103 ALA A C 1
ATOM 862 O O . ALA A 1 103 ? -15.071 -7.934 18.292 1.00 97.62 103 ALA A O 1
ATOM 863 N N . LEU A 1 104 ? -13.929 -7.485 16.400 1.00 98.12 104 LEU A N 1
ATOM 864 C CA . LEU A 1 104 ? -15.103 -7.550 15.529 1.00 98.12 104 LEU A CA 1
ATOM 865 C C . LEU A 1 104 ? -15.714 -8.954 15.563 1.00 98.12 104 LEU A C 1
ATOM 867 O O . LEU A 1 104 ? -15.015 -9.952 15.376 1.00 98.12 104 LEU A O 1
ATOM 871 N N . ASP A 1 105 ? -17.030 -9.033 15.753 1.00 97.81 105 ASP A N 1
ATOM 872 C CA . ASP A 1 105 ? -17.745 -10.300 15.606 1.00 97.81 105 ASP A CA 1
ATOM 873 C C . ASP A 1 105 ? -17.810 -10.745 14.132 1.00 97.81 105 ASP A C 1
ATOM 875 O O . ASP A 1 105 ? -17.483 -9.992 13.213 1.00 97.81 105 ASP A O 1
ATOM 879 N N . SER A 1 106 ? -18.247 -11.982 13.877 1.00 97.75 106 SER A N 1
ATOM 880 C CA . SER A 1 106 ? -18.261 -12.533 12.515 1.00 97.75 106 SER A CA 1
ATOM 881 C C . SER A 1 106 ? -19.105 -11.711 11.535 1.00 97.75 106 SER A C 1
ATOM 883 O O . SER A 1 106 ? -18.729 -11.576 10.372 1.00 97.75 106 SER A O 1
ATOM 885 N N . VAL A 1 107 ? -20.216 -11.125 11.993 1.00 98.00 107 VAL A N 1
ATOM 886 C CA . VAL A 1 107 ? -21.079 -10.278 11.157 1.00 98.00 107 VAL A CA 1
ATOM 887 C C . VAL A 1 107 ? -20.377 -8.956 10.859 1.00 98.00 107 VAL A C 1
ATOM 889 O O . VAL A 1 107 ? -20.364 -8.508 9.710 1.00 98.00 107 VAL A O 1
ATOM 892 N N . GLN A 1 108 ? -19.742 -8.351 11.863 1.00 98.19 108 GLN A N 1
ATOM 893 C CA . GLN A 1 108 ? -18.967 -7.129 11.689 1.00 98.19 108 GLN A CA 1
ATOM 894 C C . GLN A 1 108 ? -17.773 -7.334 10.754 1.00 98.19 108 GLN A C 1
ATOM 896 O O . GLN A 1 108 ? -17.510 -6.466 9.923 1.00 98.19 108 GLN A O 1
ATOM 901 N N . VAL A 1 109 ? -17.085 -8.477 10.826 1.00 98.38 109 VAL A N 1
ATOM 902 C CA . VAL A 1 109 ? -15.985 -8.826 9.911 1.00 98.38 109 VAL A CA 1
ATOM 903 C C . VAL A 1 109 ? -16.477 -8.903 8.468 1.00 98.38 109 VAL A C 1
ATOM 905 O O . VAL A 1 109 ? -15.906 -8.250 7.590 1.00 98.38 109 VAL A O 1
ATOM 908 N N . GLU A 1 110 ? -17.557 -9.642 8.206 1.00 98.19 110 GLU A N 1
ATOM 909 C CA . GLU A 1 110 ? -18.124 -9.756 6.856 1.00 98.19 110 GLU A CA 1
ATOM 910 C C . GLU A 1 110 ? -18.533 -8.388 6.298 1.00 98.19 110 GLU A C 1
ATOM 912 O O . GLU A 1 110 ? -18.208 -8.049 5.157 1.00 98.19 110 GLU A O 1
ATOM 917 N N . GLN A 1 111 ? -19.197 -7.566 7.114 1.00 98.25 111 GLN A N 1
ATOM 918 C CA . GLN A 1 111 ? -19.629 -6.228 6.717 1.00 98.25 111 GLN A CA 1
ATOM 919 C C . GLN A 1 111 ? -18.446 -5.278 6.501 1.00 98.25 111 GLN A C 1
ATOM 921 O O . GLN A 1 111 ? -18.443 -4.531 5.522 1.00 98.25 111 GLN A O 1
ATOM 926 N N . TYR A 1 112 ? -17.420 -5.326 7.351 1.00 97.94 112 TYR A N 1
ATOM 927 C CA . TYR A 1 112 ? -16.196 -4.536 7.201 1.00 97.94 112 TYR A CA 1
ATOM 928 C C . TYR A 1 112 ? -15.494 -4.840 5.873 1.00 97.94 112 TYR A C 1
ATOM 930 O O . TYR A 1 112 ? -15.180 -3.924 5.104 1.00 97.94 112 TYR A O 1
ATOM 938 N N . LEU A 1 113 ? -15.298 -6.124 5.561 1.00 96.88 113 LEU A N 1
ATOM 939 C CA . LEU A 1 113 ? -14.685 -6.552 4.304 1.00 96.88 113 LEU A CA 1
ATOM 940 C C . LEU A 1 113 ? -15.558 -6.172 3.102 1.00 96.88 113 LEU A C 1
ATOM 942 O O . LEU A 1 113 ? -15.049 -5.651 2.109 1.00 96.88 113 LEU A O 1
ATOM 946 N N . ALA A 1 114 ? -16.877 -6.361 3.196 1.00 97.38 114 ALA A N 1
ATOM 947 C CA . ALA A 1 114 ? -17.811 -5.994 2.136 1.00 97.38 114 ALA A CA 1
ATOM 948 C C . ALA A 1 114 ? -17.815 -4.484 1.850 1.00 97.38 114 ALA A C 1
ATOM 950 O O . ALA A 1 114 ? -17.834 -4.089 0.685 1.00 97.38 114 ALA A O 1
ATOM 951 N N . ILE A 1 115 ? -17.754 -3.637 2.882 1.00 97.31 115 ILE A N 1
ATOM 952 C CA . ILE A 1 115 ? -17.716 -2.175 2.732 1.00 97.31 115 ILE A CA 1
ATOM 953 C C . ILE A 1 115 ? -16.444 -1.728 2.002 1.00 97.31 115 ILE A C 1
ATOM 955 O O . ILE A 1 115 ? -16.530 -0.925 1.068 1.00 97.31 115 ILE A O 1
ATOM 959 N N . ASN A 1 116 ? -15.273 -2.248 2.386 1.00 95.50 116 ASN A N 1
ATOM 960 C CA . ASN A 1 116 ? -14.024 -1.914 1.696 1.00 95.50 116 ASN A CA 1
ATOM 961 C C . ASN A 1 116 ? -14.035 -2.454 0.254 1.00 95.50 116 ASN A C 1
ATOM 963 O O . ASN A 1 116 ? -13.799 -1.691 -0.679 1.00 95.50 116 ASN A O 1
ATOM 967 N N . ASN A 1 117 ? -14.451 -3.704 0.030 1.00 94.88 117 ASN A N 1
ATOM 968 C CA . ASN A 1 117 ? -14.571 -4.274 -1.319 1.00 94.88 117 ASN A CA 1
ATOM 969 C C . ASN A 1 117 ? -15.544 -3.493 -2.218 1.00 94.88 117 ASN A C 1
ATOM 971 O O . ASN A 1 117 ? -15.277 -3.303 -3.407 1.00 94.88 117 ASN A O 1
ATOM 975 N N . ALA A 1 118 ? -16.658 -3.004 -1.665 1.00 95.56 118 ALA A N 1
ATOM 976 C CA . ALA A 1 118 ? -17.615 -2.179 -2.394 1.00 95.56 118 ALA A CA 1
ATOM 977 C C . ALA A 1 118 ? -16.997 -0.848 -2.842 1.00 95.56 118 ALA A C 1
ATOM 979 O O . ALA A 1 118 ? -17.247 -0.419 -3.970 1.00 95.56 118 ALA A O 1
ATOM 980 N N . PHE A 1 119 ? -16.154 -0.225 -2.009 1.00 93.94 119 PHE A N 1
ATOM 981 C CA . PHE A 1 119 ? -15.378 0.953 -2.400 1.00 93.94 119 PHE A CA 1
ATOM 982 C C . PHE A 1 119 ? -14.461 0.646 -3.588 1.00 93.94 119 PHE A C 1
ATOM 984 O O . PHE A 1 119 ? -14.540 1.330 -4.612 1.00 93.94 119 PHE A O 1
ATOM 991 N N . VAL A 1 120 ? -13.631 -0.399 -3.473 1.00 91.88 120 VAL A N 1
ATOM 992 C CA . VAL A 1 120 ? -12.663 -0.778 -4.517 1.00 91.88 120 VAL A CA 1
ATOM 993 C C . VAL A 1 120 ? -13.378 -1.030 -5.838 1.00 91.88 120 VAL A C 1
ATOM 995 O O . VAL A 1 120 ? -12.995 -0.491 -6.879 1.00 91.88 120 VAL A O 1
ATOM 998 N N . LYS A 1 121 ? -14.466 -1.805 -5.791 1.00 92.62 121 LYS A N 1
ATOM 999 C CA . LYS A 1 121 ? -15.278 -2.117 -6.964 1.00 92.62 121 LYS A CA 1
ATOM 1000 C C . LYS A 1 121 ? -15.888 -0.858 -7.579 1.00 92.62 121 LYS A C 1
ATOM 1002 O O . LYS A 1 121 ? -15.728 -0.642 -8.774 1.00 92.62 121 LYS A O 1
ATOM 1007 N N . ALA A 1 122 ? -16.543 -0.010 -6.785 1.00 92.88 122 ALA A N 1
ATOM 1008 C CA . ALA A 1 122 ? -17.187 1.205 -7.290 1.00 92.88 122 ALA A CA 1
ATOM 1009 C C . ALA A 1 122 ? -16.187 2.178 -7.934 1.00 92.88 122 ALA A C 1
ATOM 1011 O O . ALA A 1 122 ? -16.492 2.811 -8.953 1.00 92.88 122 ALA A O 1
ATOM 1012 N N . PHE A 1 123 ? -14.985 2.276 -7.359 1.00 90.88 123 PHE A N 1
ATOM 1013 C CA . PHE A 1 123 ? -13.915 3.096 -7.906 1.00 90.88 123 PHE A CA 1
ATOM 1014 C C . PHE A 1 123 ? -13.393 2.542 -9.239 1.00 90.88 123 PHE A C 1
ATOM 1016 O O . PHE A 1 123 ? -13.298 3.292 -10.212 1.00 90.88 123 PHE A O 1
ATOM 1023 N N . HIS A 1 124 ? -13.125 1.235 -9.318 1.00 88.31 124 HIS A N 1
ATOM 1024 C CA . HIS A 1 124 ? -12.704 0.581 -10.560 1.00 88.31 124 HIS A CA 1
ATOM 1025 C C . HIS A 1 124 ? -13.777 0.635 -11.654 1.00 88.31 124 HIS A C 1
ATOM 1027 O O . HIS A 1 124 ? -13.459 0.968 -12.792 1.00 88.31 124 HIS A O 1
ATOM 1033 N N . ASP A 1 125 ? -15.044 0.399 -11.317 1.00 90.19 125 ASP A N 1
ATOM 1034 C CA . ASP A 1 125 ? -16.164 0.469 -12.266 1.00 90.19 125 ASP A CA 1
ATOM 1035 C C . ASP A 1 125 ? -16.367 1.887 -12.828 1.00 90.19 125 ASP A C 1
ATOM 1037 O O . ASP A 1 125 ? -16.949 2.072 -13.894 1.00 90.19 125 ASP A O 1
ATOM 1041 N N . SER A 1 126 ? -15.889 2.915 -12.122 1.00 89.12 126 SER A N 1
ATOM 1042 C CA . SER A 1 126 ? -15.951 4.305 -12.584 1.00 89.12 126 SER A CA 1
ATOM 1043 C C . SER A 1 126 ? -14.734 4.730 -13.405 1.00 89.12 126 SER A C 1
ATOM 1045 O O . SER A 1 126 ? -14.647 5.901 -13.772 1.00 89.12 126 SER A O 1
ATOM 1047 N N . HIS A 1 127 ? -13.826 3.806 -13.738 1.00 83.31 127 HIS A N 1
ATOM 1048 C CA . HIS A 1 127 ? -12.636 4.085 -14.545 1.00 83.31 127 HIS A CA 1
ATOM 1049 C C . HIS A 1 127 ? -12.960 4.773 -15.874 1.00 83.31 127 HIS A C 1
ATOM 1051 O O . HIS A 1 127 ? -12.350 5.791 -16.222 1.00 83.31 127 HIS A O 1
ATOM 1057 N N . ASP A 1 128 ? -13.980 4.278 -16.573 1.00 82.94 128 ASP A N 1
ATOM 1058 C CA . ASP A 1 128 ? -14.420 4.839 -17.851 1.00 82.94 128 ASP A CA 1
ATOM 1059 C C . ASP A 1 128 ? -14.968 6.262 -17.707 1.00 82.94 128 ASP A C 1
ATOM 1061 O O . ASP A 1 128 ? -14.953 7.027 -18.656 1.00 82.94 128 ASP A O 1
ATOM 1065 N N . LYS A 1 129 ? -15.394 6.684 -16.514 1.00 84.12 129 LYS A N 1
ATOM 1066 C CA . LYS A 1 129 ? -15.904 8.048 -16.308 1.00 84.12 129 LYS A CA 1
ATOM 1067 C C . LYS A 1 129 ? -14.794 9.088 -16.211 1.00 84.12 129 LYS A C 1
ATOM 1069 O O . LYS A 1 129 ? -15.065 10.268 -16.413 1.00 84.12 129 LYS A O 1
ATOM 1074 N N . PHE A 1 130 ? -13.569 8.684 -15.868 1.00 83.25 130 PHE A N 1
ATOM 1075 C CA . PHE A 1 130 ? -12.450 9.618 -15.751 1.00 83.25 130 PHE A CA 1
ATOM 1076 C C . PHE A 1 130 ? -11.402 9.478 -16.856 1.00 83.25 130 PHE A C 1
ATOM 1078 O O . PHE A 1 130 ? -10.671 10.439 -17.060 1.00 83.25 130 PHE A O 1
ATOM 1085 N N . HIS A 1 131 ? -11.309 8.357 -17.585 1.00 80.31 131 HIS A N 1
ATOM 1086 C CA . HIS A 1 131 ? -10.409 8.189 -18.748 1.00 80.31 131 HIS A CA 1
ATOM 1087 C C . HIS A 1 131 ? -8.970 8.722 -18.533 1.00 80.31 131 HIS A C 1
ATOM 1089 O O . HIS A 1 131 ? -8.370 9.344 -19.406 1.00 80.31 131 HIS A O 1
ATOM 1095 N N . GLY A 1 132 ? -8.403 8.516 -17.340 1.00 74.12 132 GLY A N 1
ATOM 1096 C CA . GLY A 1 132 ? -7.065 9.010 -16.977 1.00 74.12 132 GLY A CA 1
ATOM 1097 C C . GLY A 1 132 ? -6.986 10.465 -16.486 1.00 74.12 132 GLY A C 1
ATOM 1098 O O . GLY A 1 132 ? -5.910 10.903 -16.077 1.00 74.12 132 GLY A O 1
ATOM 1099 N N . ASN A 1 133 ? -8.096 11.208 -16.439 1.00 86.25 133 ASN A N 1
ATOM 1100 C CA . ASN A 1 133 ? -8.166 12.518 -15.797 1.00 86.25 133 ASN A CA 1
ATOM 1101 C C . ASN A 1 133 ? -7.977 12.376 -14.277 1.00 86.25 133 ASN A C 1
ATOM 1103 O O . ASN A 1 133 ? -8.851 11.881 -13.562 1.00 86.25 133 ASN A O 1
ATOM 1107 N N . LYS A 1 134 ? -6.828 12.845 -13.779 1.00 83.56 134 LYS A N 1
ATOM 1108 C CA . LYS A 1 134 ? -6.460 12.760 -12.359 1.00 83.56 134 LYS A CA 1
ATOM 1109 C C . LYS A 1 134 ? -7.428 13.506 -11.439 1.00 83.56 134 LYS A C 1
ATOM 1111 O O . LYS A 1 134 ? -7.700 13.023 -10.343 1.00 83.56 134 LYS A O 1
ATOM 1116 N N . GLN A 1 135 ? -7.952 14.656 -11.865 1.00 87.50 135 GLN A N 1
ATOM 1117 C CA . GLN A 1 135 ? -8.883 15.449 -11.062 1.00 87.50 135 GLN A CA 1
ATOM 1118 C C . GLN A 1 135 ? -10.210 14.706 -10.893 1.00 87.50 135 GLN A C 1
ATOM 1120 O O . GLN A 1 135 ? -10.692 14.547 -9.774 1.00 87.50 135 GLN A O 1
ATOM 1125 N N . THR A 1 136 ? -10.762 14.175 -11.983 1.00 87.75 136 THR A N 1
ATOM 1126 C CA . THR A 1 136 ? -12.002 13.391 -11.958 1.00 87.75 136 THR A CA 1
ATOM 1127 C C . THR A 1 136 ? -11.822 12.075 -11.197 1.00 87.75 136 THR A C 1
ATOM 1129 O O . THR A 1 136 ? -12.685 11.710 -10.401 1.00 87.75 136 THR A O 1
ATOM 1132 N N . ALA A 1 137 ? -10.681 11.395 -11.357 1.00 87.12 137 ALA A N 1
ATOM 1133 C CA . ALA A 1 137 ? -10.342 10.216 -10.559 1.00 87.12 137 ALA A CA 1
ATOM 1134 C C . ALA A 1 137 ? -10.294 10.546 -9.056 1.00 87.12 137 ALA A C 1
ATOM 1136 O O . ALA A 1 137 ? -10.882 9.828 -8.252 1.00 87.12 137 ALA A O 1
ATOM 1137 N N . SER A 1 138 ? -9.665 11.665 -8.678 1.00 88.88 138 SER A N 1
ATOM 1138 C CA . SER A 1 138 ? -9.622 12.140 -7.289 1.00 88.88 138 SER A CA 1
ATOM 1139 C C . SER A 1 138 ? -11.023 12.449 -6.744 1.00 88.88 138 SER A C 1
ATOM 1141 O O . SER A 1 138 ? -11.350 12.054 -5.626 1.00 88.88 138 SER A O 1
ATOM 1143 N N . MET A 1 139 ? -11.897 13.071 -7.546 1.00 90.62 139 MET A N 1
ATOM 1144 C CA . MET A 1 139 ? -13.292 13.329 -7.165 1.00 90.62 139 MET A CA 1
ATOM 1145 C C . MET A 1 139 ? -14.065 12.038 -6.869 1.00 90.62 139 MET A C 1
ATOM 1147 O O . MET A 1 139 ? -14.660 11.928 -5.796 1.00 90.62 139 MET A O 1
ATOM 1151 N N . TYR A 1 140 ? -14.030 11.051 -7.773 1.00 91.38 140 TYR A N 1
ATOM 1152 C CA . TYR A 1 140 ? -14.707 9.764 -7.558 1.00 91.38 140 TYR A CA 1
ATOM 1153 C C . TYR A 1 140 ? -14.128 9.003 -6.368 1.00 91.38 140 TYR A C 1
ATOM 1155 O O . TYR A 1 140 ? -14.883 8.474 -5.554 1.00 91.38 140 TYR A O 1
ATOM 1163 N N . TRP A 1 141 ? -12.799 8.987 -6.232 1.00 91.38 141 TRP A N 1
ATOM 1164 C CA . TRP A 1 141 ? -12.138 8.360 -5.092 1.00 91.38 141 TRP A CA 1
ATOM 1165 C C . TRP A 1 141 ? -12.627 8.977 -3.777 1.00 91.38 141 TRP A C 1
ATOM 1167 O O . TRP A 1 141 ? -13.055 8.253 -2.882 1.00 91.38 141 TRP A O 1
ATOM 1177 N N . ASN A 1 142 ? -12.656 10.311 -3.674 1.00 91.69 142 ASN A N 1
ATOM 1178 C CA . ASN A 1 142 ? -13.125 11.000 -2.470 1.00 91.69 142 ASN A CA 1
ATOM 1179 C C . ASN A 1 142 ? -14.604 10.705 -2.191 1.00 91.69 142 ASN A C 1
ATOM 1181 O O . ASN A 1 142 ? -14.952 10.364 -1.064 1.00 91.69 142 ASN A O 1
ATOM 1185 N N . GLN A 1 143 ? -15.467 10.757 -3.210 1.00 93.31 143 GLN A N 1
ATOM 1186 C CA . GLN A 1 143 ? -16.896 10.468 -3.060 1.00 93.31 143 GLN A CA 1
ATOM 1187 C C . GLN A 1 143 ? -17.150 9.056 -2.511 1.00 93.31 143 GLN A C 1
ATOM 1189 O O . GLN A 1 143 ? -17.934 8.872 -1.571 1.00 93.31 143 GLN A O 1
ATOM 1194 N N . TYR A 1 144 ? -16.492 8.046 -3.082 1.00 94.06 144 TYR A N 1
ATOM 1195 C CA . TYR A 1 144 ? -16.648 6.673 -2.614 1.00 94.06 144 TYR A CA 1
ATOM 1196 C C . TYR A 1 144 ? -16.018 6.479 -1.234 1.00 94.06 144 TYR A C 1
ATOM 1198 O O . TYR A 1 144 ? -16.580 5.754 -0.415 1.00 94.06 144 TYR A O 1
ATOM 1206 N N . ASN A 1 145 ? -14.907 7.153 -0.931 1.00 93.12 145 ASN A N 1
ATOM 1207 C CA . ASN A 1 145 ? -14.227 7.001 0.353 1.00 93.12 14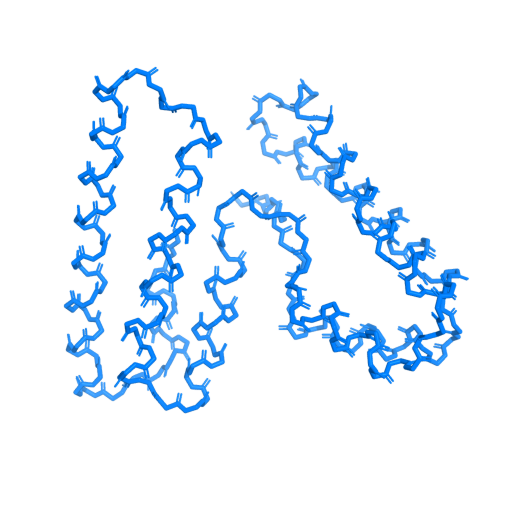5 ASN A CA 1
ATOM 1208 C C . ASN A 1 145 ? -15.050 7.627 1.485 1.00 93.12 145 ASN A C 1
ATOM 1210 O O . ASN A 1 145 ? -15.133 7.053 2.566 1.00 93.12 145 ASN A O 1
ATOM 1214 N N . GLU A 1 146 ? -15.730 8.746 1.237 1.00 94.25 146 GLU A N 1
ATOM 1215 C CA . GLU A 1 146 ? -16.687 9.308 2.197 1.00 94.25 146 GLU A CA 1
ATOM 1216 C C . GLU A 1 146 ? -17.875 8.364 2.430 1.00 94.25 146 GLU A C 1
ATOM 1218 O O . GLU A 1 146 ? -18.275 8.140 3.573 1.00 94.25 146 GLU A O 1
ATOM 1223 N N . SER A 1 147 ? -18.378 7.715 1.374 1.00 95.69 147 SER A N 1
ATOM 1224 C CA . SER A 1 147 ? -19.435 6.699 1.504 1.00 95.69 147 SER A CA 1
ATOM 1225 C C . SER A 1 147 ? -18.969 5.489 2.328 1.00 95.69 147 SER A C 1
ATOM 1227 O O . SER A 1 147 ? -19.696 5.010 3.200 1.00 95.69 147 SER A O 1
ATOM 1229 N N . ARG A 1 148 ? -17.728 5.036 2.104 1.00 95.94 148 ARG A N 1
ATOM 1230 C CA . ARG A 1 148 ? -17.065 3.964 2.863 1.00 95.94 148 ARG A CA 1
ATOM 1231 C C . ARG A 1 148 ? -16.945 4.327 4.342 1.00 95.94 148 ARG A C 1
ATOM 1233 O O . ARG A 1 148 ? -17.414 3.575 5.190 1.00 95.94 148 ARG A O 1
ATOM 1240 N N . LYS A 1 149 ? -16.382 5.498 4.662 1.00 95.19 149 LYS A N 1
ATOM 1241 C CA . LYS A 1 149 ? -16.242 5.989 6.046 1.00 95.19 149 LYS A CA 1
ATOM 1242 C C . LYS A 1 149 ? -17.590 6.084 6.755 1.00 95.19 149 LYS A C 1
ATOM 1244 O O . LYS A 1 149 ? -17.708 5.674 7.906 1.00 95.19 149 LYS A O 1
ATOM 1249 N N . TYR A 1 150 ? -18.613 6.584 6.066 1.00 97.25 150 TYR A N 1
ATOM 1250 C CA . TYR A 1 150 ? -19.964 6.669 6.613 1.00 97.25 150 TYR A CA 1
ATOM 1251 C C . TYR A 1 150 ? -20.551 5.291 6.942 1.00 97.25 150 TYR A C 1
ATOM 1253 O O . TYR A 1 150 ? -21.135 5.117 8.012 1.00 97.25 150 TYR A O 1
ATOM 1261 N N . ALA A 1 151 ? -20.377 4.305 6.057 1.00 97.81 151 ALA A N 1
ATOM 1262 C CA . ALA A 1 151 ? -20.819 2.935 6.306 1.00 97.81 151 ALA A CA 1
ATOM 1263 C C . ALA A 1 151 ? -20.071 2.299 7.491 1.00 97.81 151 ALA A C 1
ATOM 1265 O O . ALA A 1 151 ? -20.708 1.724 8.369 1.00 97.81 151 ALA A O 1
ATOM 1266 N N . LEU A 1 152 ? -18.749 2.483 7.576 1.00 97.62 152 LEU A N 1
ATOM 1267 C CA . LEU A 1 152 ? -17.937 1.990 8.696 1.00 97.62 152 LEU A CA 1
ATOM 1268 C C . LEU A 1 152 ? -18.343 2.619 10.035 1.00 97.62 152 LEU A C 1
ATOM 1270 O O . LEU A 1 152 ? -18.454 1.918 11.036 1.00 97.62 152 LEU A O 1
ATOM 1274 N N . LYS A 1 153 ? -18.658 3.919 10.053 1.00 97.62 153 LYS A N 1
ATOM 1275 C CA . LYS A 1 153 ? -19.155 4.606 11.257 1.00 97.62 153 LYS A CA 1
ATOM 1276 C C . LYS A 1 153 ? -20.490 4.056 11.761 1.00 97.62 153 LYS A C 1
ATOM 1278 O O . LYS A 1 153 ? -20.775 4.157 12.947 1.00 97.62 153 LYS A O 1
ATOM 1283 N N . LYS A 1 154 ? -21.327 3.525 10.867 1.00 97.88 154 LYS A N 1
ATOM 1284 C CA . LYS A 1 154 ? -22.590 2.872 11.242 1.00 97.88 154 LYS A CA 1
ATOM 1285 C C . LYS A 1 154 ? -22.407 1.433 11.703 1.00 97.88 154 LYS A C 1
ATOM 1287 O O . LYS A 1 154 ? -23.233 0.951 12.468 1.00 97.88 154 LYS A O 1
ATOM 1292 N N . LEU A 1 155 ? -21.391 0.756 11.175 1.00 98.12 155 LEU A N 1
ATOM 1293 C CA . LEU A 1 155 ? -21.080 -0.630 11.499 1.00 98.12 155 LEU A CA 1
ATOM 1294 C C . LEU A 1 155 ? -20.503 -0.768 12.911 1.00 98.12 155 LEU A C 1
ATOM 1296 O O . LEU A 1 155 ? -20.868 -1.673 13.658 1.00 98.12 155 LEU A O 1
ATOM 1300 N N . PHE A 1 156 ? -19.569 0.114 13.249 1.00 98.25 156 PHE A N 1
ATOM 1301 C CA . PHE A 1 156 ? -18.842 0.065 14.507 1.00 98.25 156 PHE A C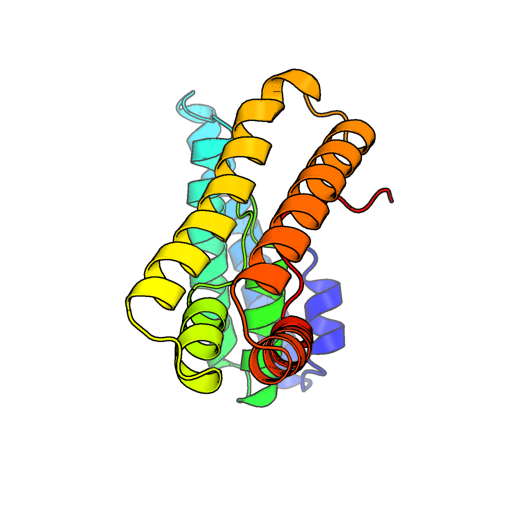A 1
ATOM 1302 C C . PHE A 1 156 ? -19.603 0.762 15.634 1.00 98.25 156 PHE A C 1
ATOM 1304 O O . PHE A 1 156 ? -20.326 1.738 15.416 1.00 98.25 156 PHE A O 1
ATOM 1311 N N . SER A 1 157 ? -19.386 0.294 16.865 1.00 98.06 157 SER A N 1
ATOM 1312 C CA . SER A 1 157 ? -19.721 1.084 18.050 1.00 98.06 157 SER A CA 1
ATOM 1313 C C . SER A 1 157 ? -18.913 2.390 18.062 1.00 98.06 157 SER A C 1
ATOM 1315 O O . SER A 1 157 ? -17.925 2.544 17.342 1.00 98.06 157 SER A O 1
ATOM 1317 N N . GLN A 1 158 ? -19.306 3.353 18.898 1.00 97.38 158 GLN A N 1
ATOM 1318 C CA . GLN A 1 158 ? -18.562 4.610 19.012 1.00 97.38 158 GLN A CA 1
ATOM 1319 C C . GLN A 1 158 ? -17.100 4.386 19.436 1.00 97.38 158 GLN A C 1
ATOM 1321 O O . GLN A 1 158 ? -16.208 5.053 18.913 1.00 97.38 158 GLN A O 1
ATOM 1326 N N . GLU A 1 159 ? -16.864 3.447 20.353 1.00 97.31 159 GLU A N 1
ATOM 1327 C CA . GLU A 1 159 ? -15.530 3.090 20.842 1.00 97.31 159 GLU A CA 1
ATOM 1328 C C . GLU A 1 159 ? -14.705 2.388 19.758 1.00 97.31 159 GLU A C 1
ATOM 1330 O O . GLU A 1 159 ? -13.601 2.833 19.444 1.00 97.31 159 GLU A O 1
ATOM 1335 N N . GLN A 1 160 ? -15.286 1.379 19.100 1.00 98.19 160 GLN A N 1
ATOM 1336 C CA . GLN A 1 160 ? -14.657 0.690 17.971 1.00 98.19 160 GLN A CA 1
ATOM 1337 C C . GLN A 1 160 ? -14.299 1.677 16.852 1.00 98.19 160 GLN A C 1
ATOM 1339 O O . GLN A 1 160 ? -13.200 1.639 16.306 1.00 98.19 160 GLN A O 1
ATOM 1344 N N . TYR A 1 161 ? -15.196 2.612 16.521 1.00 97.88 161 TYR A N 1
ATOM 1345 C CA . TYR A 1 161 ? -14.929 3.598 15.476 1.00 97.88 161 TYR A CA 1
ATOM 1346 C C . TYR A 1 161 ? -13.792 4.553 15.853 1.00 97.88 161 TYR A C 1
ATOM 1348 O O . TYR A 1 161 ? -12.989 4.897 14.990 1.00 97.88 161 TYR A O 1
ATOM 1356 N N . ALA A 1 162 ? -13.693 4.973 17.118 1.00 96.75 162 ALA A N 1
ATOM 1357 C CA . ALA A 1 162 ? -12.580 5.802 17.577 1.00 96.75 162 ALA A CA 1
ATOM 1358 C C . ALA A 1 162 ? -11.236 5.067 17.424 1.00 96.75 162 ALA A C 1
ATOM 1360 O O . ALA A 1 162 ? -10.319 5.609 16.808 1.00 96.75 162 ALA A O 1
ATOM 1361 N N . GLN A 1 163 ? -11.162 3.807 17.865 1.00 96.81 163 GLN A N 1
ATOM 1362 C CA . GLN A 1 163 ? -9.970 2.963 17.702 1.00 96.81 163 GLN A CA 1
ATOM 1363 C C . GLN A 1 163 ? -9.629 2.717 16.229 1.00 96.81 163 GLN A C 1
ATOM 1365 O O . GLN A 1 163 ? -8.469 2.785 15.834 1.00 96.81 163 GLN A O 1
ATOM 1370 N N . TYR A 1 164 ? -10.634 2.495 15.379 1.00 96.44 164 TYR A N 1
ATOM 1371 C CA . TYR A 1 164 ? -10.430 2.363 13.937 1.00 96.44 164 TYR A CA 1
ATOM 1372 C C . TYR A 1 164 ? -9.778 3.612 13.329 1.00 96.44 164 TYR A C 1
ATOM 1374 O O . TYR A 1 164 ? -8.876 3.498 12.496 1.00 96.44 164 TYR A O 1
ATOM 1382 N N . ILE A 1 165 ? -10.206 4.812 13.734 1.00 95.00 165 ILE A N 1
ATOM 1383 C CA . ILE A 1 165 ? -9.590 6.055 13.256 1.00 95.00 165 ILE A CA 1
ATOM 1384 C C . ILE A 1 165 ? -8.122 6.126 13.678 1.00 95.00 165 ILE A C 1
ATOM 1386 O O . ILE A 1 165 ? -7.291 6.481 12.849 1.00 95.00 165 ILE A O 1
ATOM 1390 N N . GLU A 1 166 ? -7.790 5.733 14.906 1.00 94.06 166 GLU A N 1
ATOM 1391 C CA . GLU A 1 166 ? -6.403 5.690 15.382 1.00 94.06 166 GLU A CA 1
ATOM 1392 C C . GLU A 1 166 ? -5.557 4.677 14.599 1.00 94.06 166 GLU A C 1
ATOM 1394 O O . GLU A 1 166 ? -4.506 5.039 14.070 1.00 94.06 166 GLU A O 1
ATOM 1399 N N . LEU A 1 167 ? -6.035 3.440 14.431 1.00 91.94 167 LEU A N 1
ATOM 1400 C CA . LEU A 1 167 ? -5.339 2.396 13.667 1.00 91.94 167 LEU A CA 1
ATOM 1401 C C . LEU A 1 167 ? -5.079 2.819 12.220 1.00 91.94 167 LEU A C 1
ATOM 1403 O O . LEU A 1 167 ? -3.987 2.629 11.692 1.00 91.94 167 LEU A O 1
ATOM 1407 N N . THR A 1 168 ? -6.056 3.465 11.586 1.00 89.50 168 THR A N 1
ATOM 1408 C CA . THR A 1 168 ? -5.931 3.912 10.192 1.00 89.50 168 THR A CA 1
ATOM 1409 C C . THR A 1 168 ? -5.068 5.158 10.005 1.00 89.50 168 THR A C 1
ATOM 1411 O O . THR A 1 168 ? -4.847 5.567 8.869 1.00 89.50 168 THR A O 1
ATOM 1414 N N . THR A 1 169 ? -4.531 5.752 11.076 1.00 87.00 169 THR A N 1
ATOM 1415 C CA . THR A 1 169 ? -3.465 6.761 10.942 1.00 87.00 169 THR A CA 1
ATOM 1416 C C . THR A 1 169 ? -2.108 6.148 10.605 1.00 87.00 169 THR A C 1
ATOM 1418 O O . THR A 1 169 ? -1.263 6.846 10.045 1.00 87.00 169 THR A O 1
ATOM 1421 N N . LYS A 1 170 ? -1.909 4.854 10.901 1.00 80.00 170 LYS A N 1
ATOM 1422 C CA . LYS A 1 170 ? -0.667 4.126 10.602 1.00 80.00 170 LYS A CA 1
ATOM 1423 C C . LYS A 1 170 ? -0.432 4.025 9.097 1.00 80.00 170 LYS A C 1
ATOM 1425 O O . LYS A 1 170 ? 0.677 4.249 8.625 1.00 80.00 170 LYS A O 1
ATOM 1430 N N . GLU A 1 171 ? -1.507 3.791 8.347 1.00 78.94 171 GLU A N 1
ATOM 1431 C CA . GLU A 1 171 ? -1.468 3.630 6.899 1.00 78.94 171 GLU A CA 1
ATOM 1432 C C . GLU A 1 171 ? -2.512 4.514 6.200 1.00 78.94 171 GLU A C 1
ATOM 1434 O O . GLU A 1 171 ? -3.713 4.431 6.452 1.00 78.94 171 GLU A O 1
ATOM 1439 N N . SER A 1 172 ? -2.077 5.314 5.225 1.00 74.94 172 SER A N 1
ATOM 1440 C CA . SER A 1 172 ? -2.995 6.000 4.313 1.00 74.94 172 SER A CA 1
ATOM 1441 C C . SER A 1 172 ? -3.716 5.013 3.392 1.00 74.94 172 SER A C 1
ATOM 1443 O O . SER A 1 172 ? -3.085 4.157 2.778 1.00 74.94 172 SER A O 1
ATOM 1445 N N . TYR A 1 173 ? -5.022 5.206 3.185 1.00 79.00 173 TYR A N 1
ATOM 1446 C CA . TYR A 1 173 ? -5.779 4.412 2.212 1.00 79.00 173 TYR A CA 1
ATOM 1447 C C . TYR A 1 173 ? -5.171 4.541 0.803 1.00 79.00 173 TYR A C 1
ATOM 1449 O O . TYR A 1 173 ? -5.022 5.655 0.285 1.00 79.00 173 TYR A O 1
ATOM 1457 N N . ARG A 1 174 ? -4.810 3.414 0.177 1.00 84.56 174 ARG A N 1
ATOM 1458 C CA . ARG A 1 174 ? -4.028 3.411 -1.069 1.00 84.56 174 ARG A CA 1
ATOM 1459 C C . ARG A 1 174 ? -4.846 3.832 -2.282 1.00 84.56 174 ARG A C 1
ATOM 1461 O O . ARG A 1 174 ? -6.079 3.842 -2.291 1.00 84.56 174 ARG A O 1
ATOM 1468 N N . GLY A 1 175 ? -4.129 4.184 -3.344 1.00 77.62 175 GLY A N 1
ATOM 1469 C CA . GLY A 1 175 ? -4.735 4.598 -4.606 1.00 77.62 175 GLY A CA 1
ATOM 1470 C C . GLY A 1 175 ? -5.327 6.006 -4.583 1.00 77.62 175 GLY A C 1
ATOM 1471 O O . GLY A 1 175 ? -6.011 6.383 -5.532 1.00 77.62 175 GLY A O 1
ATOM 1472 N N . GLN A 1 176 ? -5.075 6.796 -3.532 1.00 72.06 176 GLN A N 1
ATOM 1473 C CA . GLN A 1 176 ? -5.490 8.192 -3.495 1.00 72.06 176 GLN A CA 1
ATOM 1474 C C . GLN A 1 176 ? -4.724 9.000 -4.551 1.00 72.06 176 GLN A C 1
ATOM 1476 O O . GLN A 1 176 ? -3.503 9.158 -4.498 1.00 72.06 176 GLN A O 1
ATOM 1481 N N . PHE A 1 177 ? -5.458 9.560 -5.509 1.00 65.50 177 PHE A N 1
ATOM 1482 C CA . PHE A 1 177 ? -4.904 10.486 -6.492 1.00 65.50 177 PHE A CA 1
ATOM 1483 C C . PHE A 1 177 ? -4.743 11.854 -5.826 1.00 65.50 177 PHE A C 1
ATOM 1485 O O . PHE A 1 177 ? -5.714 12.602 -5.685 1.00 65.50 177 PHE A O 1
ATOM 1492 N N . SER A 1 178 ? -3.524 12.174 -5.386 1.00 48.94 178 SER A N 1
ATOM 1493 C CA . SER A 1 178 ? -3.201 13.541 -4.966 1.00 48.94 178 SER A CA 1
ATOM 1494 C C . SER A 1 178 ? -3.222 14.467 -6.185 1.00 48.94 178 SER A C 1
ATOM 1496 O O . SER A 1 178 ? -2.653 14.159 -7.232 1.00 48.94 178 SER A O 1
ATOM 1498 N N . SER A 1 179 ? -3.922 15.592 -6.061 1.00 38.94 179 SER A N 1
ATOM 1499 C CA . SER A 1 179 ? -4.102 16.598 -7.111 1.00 38.94 179 SER A CA 1
ATOM 1500 C C . SER A 1 179 ? -2.883 17.519 -7.268 1.00 38.94 179 SER A C 1
ATOM 1502 O O . SER A 1 179 ? -3.060 18.728 -7.404 1.00 38.94 179 SER A O 1
ATOM 1504 N N . LYS A 1 180 ? -1.663 16.982 -7.154 1.00 32.31 180 LYS A N 1
ATOM 1505 C CA . LYS A 1 180 ? -0.439 17.764 -7.366 1.00 32.31 180 LYS A CA 1
ATOM 1506 C C . LYS A 1 180 ? -0.034 17.756 -8.833 1.00 32.31 180 LYS A C 1
ATOM 1508 O O . LYS A 1 180 ? -0.034 16.659 -9.442 1.00 32.31 180 LYS A O 1
#